Protein AF-A0A4Y9XST4-F1 (afdb_monomer)

pLDDT: mean 77.26, std 22.55, range [23.41, 97.81]

Organism: NCBI:txid205917

Sequence (176 aa):
MDLAMPFYHPKSSTSKLHGKALVVPVVSTANVSQLAADLLIASLGLRCIGLFDPRDIVPVVGGRDDGEEGVTTPLELYGSDASSVVVIQQRSPALKARKQEFIDSLLKFIEESQFSAILFLSGVDSSNRTDEQMQYAYYLFTITTLSTYSYPSPQRTNLPHPPPTKPLLHLHAALH

Secondary structure (DSSP, 8-state):
------SEEESSTT---TTPEEEEE---GGGHHHHHHHHHHHHTT-EEEEEE-GGGB----EE-SSS-SSEE-SEEEEE-SS-SEEEEEE-SPBPGGGHHHHHHHHHHHHHHHT-SEEEEE-----TT--HHHHTS------------------------PPP-------------

Solvent-accessible surface area (backbone atoms only — not comparable to full-atom values): 11148 Å² total; per-residue (Å²): 133,84,77,81,74,67,59,68,46,66,74,50,98,75,78,77,51,59,63,22,32,38,36,40,48,39,95,32,66,91,44,45,16,45,53,49,39,53,50,51,35,62,76,68,67,39,39,81,44,25,40,44,61,55,90,36,34,44,88,52,79,43,78,50,88,84,78,56,89,71,65,39,60,30,37,34,34,28,29,47,92,91,45,62,51,33,37,40,45,62,76,44,59,61,32,83,95,34,44,66,62,42,48,54,52,50,51,50,50,50,62,76,40,43,46,69,42,79,46,77,35,66,44,76,91,60,88,88,57,52,77,79,56,67,77,48,93,82,83,87,82,80,85,80,71,96,63,100,64,87,77,73,79,83,71,83,74,81,69,87,72,79,76,85,77,73,84,81,84,77,87,79,90,83,89,133

Mean predicted aligned error: 12.46 Å

InterPro domains:
  IPR016562 Proteasome assembly chaperone 2, eukaryotic [PTHR12970] (5-146)
  IPR019151 Proteasome assembly chaperone 2 [PF09754] (22-132)
  IPR038389 Proteasome assembly chaperone 2 superfamily [G3DSA:3.40.50.10900] (19-152)

Foldseek 3Di:
DDPPDAFKFFPDPPDQLAAAEEEEEDCEPPSVSLVVLVCCCVVVVWDFGIFGDCPFWDWDWAPDPNPDDDIDTQWTKTGDPPHSYIYIHGNTGGDPVCVVVVVVSVVVCCVVSNYNYYHYDYDDDPVVDDPVRVVDDDDDDDDDDPDDDDDDDDDPDPDDDDPPDDDPDDDDDDDD

Radius of gyration: 22.39 Å; Cα contacts (8 Å, |Δi|>4): 229; chains: 1; bounding box: 68×50×70 Å

Nearest PDB structures (foldseek):
  8tm6-assembly1_g  TM=8.488E-01  e=1.432E-11  Homo sapiens
  8qyn-assembly1_J  TM=8.668E-01  e=5.023E-10  Homo sapiens
  8qym-assembly1_J  TM=8.505E-01  e=4.152E-10  Homo sapiens
  8qyj-assembly1_J  TM=8.496E-01  e=6.902E-10  Homo sapiens
  8qz9-assembly1_J  TM=8.500E-01  e=1.790E-09  Homo sapiens

Structure (mmCIF, N/CA/C/O backbone):
data_AF-A0A4Y9XST4-F1
#
_entry.id   AF-A0A4Y9XST4-F1
#
loop_
_atom_site.group_PDB
_atom_site.id
_atom_site.type_symbol
_atom_site.label_atom_id
_atom_site.label_alt_id
_atom_site.label_comp_id
_atom_site.label_asym_id
_atom_site.label_entity_id
_atom_site.label_seq_id
_atom_site.pdbx_PDB_ins_code
_atom_site.Cartn_x
_atom_site.Cartn_y
_atom_site.Cartn_z
_atom_site.occupancy
_atom_site.B_iso_or_equiv
_atom_site.auth_seq_id
_atom_site.auth_comp_id
_atom_site.auth_asym_id
_atom_site.auth_atom_id
_atom_site.pdbx_PDB_model_num
ATOM 1 N N . MET A 1 1 ? -12.511 3.903 -29.406 1.00 39.00 1 MET A N 1
ATOM 2 C CA . MET A 1 1 ? -13.381 3.992 -28.218 1.00 39.00 1 MET A CA 1
ATOM 3 C C . MET A 1 1 ? -12.550 3.5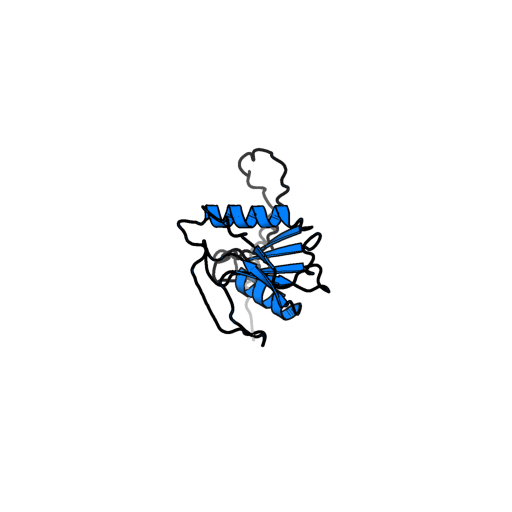07 -27.048 1.00 39.00 1 MET A C 1
ATOM 5 O O . MET A 1 1 ? -12.411 2.303 -26.891 1.00 39.00 1 MET A O 1
ATOM 9 N N . ASP A 1 2 ? -11.918 4.421 -26.312 1.00 43.91 2 ASP A N 1
ATOM 10 C CA . ASP A 1 2 ? -11.214 4.067 -25.078 1.00 43.91 2 ASP A CA 1
ATOM 11 C C . ASP A 1 2 ? -12.262 3.772 -24.006 1.00 43.91 2 ASP A C 1
ATOM 13 O O . ASP A 1 2 ? -12.856 4.687 -23.434 1.00 43.91 2 ASP A O 1
ATOM 17 N N . LEU A 1 3 ? -12.532 2.489 -23.753 1.00 53.00 3 LEU A N 1
ATOM 18 C CA . LEU A 1 3 ? -13.109 2.110 -22.470 1.00 53.00 3 LEU A CA 1
ATOM 19 C C . LEU A 1 3 ? -12.036 2.404 -21.423 1.00 53.00 3 LEU A C 1
ATOM 21 O O . LEU A 1 3 ? -11.081 1.643 -21.277 1.00 53.00 3 LEU A O 1
ATOM 25 N N . ALA A 1 4 ? -12.163 3.535 -20.734 1.00 65.62 4 ALA A N 1
ATOM 26 C CA . ALA A 1 4 ? -11.320 3.847 -19.594 1.00 65.62 4 ALA A CA 1
ATOM 27 C C . ALA A 1 4 ? -11.555 2.779 -18.514 1.00 65.62 4 ALA A C 1
ATOM 29 O O . ALA A 1 4 ? -12.533 2.838 -17.771 1.00 65.62 4 ALA A O 1
ATOM 30 N N . MET A 1 5 ? -10.686 1.768 -18.473 1.00 74.69 5 MET A N 1
ATOM 31 C CA . MET A 1 5 ? -10.700 0.753 -17.423 1.00 74.69 5 MET A CA 1
ATOM 32 C C . MET A 1 5 ? -10.433 1.434 -16.072 1.00 74.69 5 MET A C 1
ATOM 34 O O . MET A 1 5 ? -9.530 2.283 -16.003 1.00 74.69 5 MET A O 1
ATOM 38 N N . PRO A 1 6 ? -11.209 1.114 -15.018 1.00 89.50 6 PRO A N 1
ATOM 39 C CA . PRO A 1 6 ? -11.023 1.711 -13.702 1.00 89.50 6 PRO A CA 1
ATOM 40 C C . PRO A 1 6 ? -9.671 1.301 -13.112 1.00 89.50 6 PRO A C 1
ATOM 42 O O . PRO A 1 6 ? -9.189 0.205 -13.361 1.00 89.50 6 PRO A O 1
ATOM 45 N N . PHE A 1 7 ? -9.062 2.179 -12.316 1.00 93.56 7 PHE A N 1
ATOM 46 C CA . PHE A 1 7 ? -7.756 1.914 -11.702 1.00 93.56 7 PHE A CA 1
ATOM 47 C C . PHE A 1 7 ? -7.810 0.851 -10.590 1.00 93.56 7 PHE A C 1
ATOM 49 O O . PHE A 1 7 ? -6.818 0.174 -10.341 1.00 93.56 7 PHE A O 1
ATOM 56 N N . TYR A 1 8 ? -8.955 0.692 -9.920 1.00 94.56 8 TYR A N 1
ATOM 57 C CA . TYR A 1 8 ? -9.151 -0.268 -8.833 1.00 94.56 8 TYR A CA 1
ATOM 58 C C . TYR A 1 8 ? -10.284 -1.248 -9.154 1.00 94.56 8 TYR A C 1
ATOM 60 O O . TYR A 1 8 ? -11.373 -0.848 -9.571 1.00 94.56 8 TYR A O 1
ATOM 68 N N . HIS A 1 9 ? -10.028 -2.532 -8.913 1.00 93.62 9 HIS A N 1
ATOM 69 C CA . HIS A 1 9 ? -10.932 -3.648 -9.163 1.00 93.62 9 HIS A CA 1
ATOM 70 C C . HIS A 1 9 ? -11.183 -4.427 -7.859 1.00 93.62 9 HIS A C 1
ATOM 72 O O . HIS A 1 9 ? -10.340 -5.233 -7.451 1.00 93.62 9 HIS A O 1
ATOM 78 N N . PRO A 1 10 ? -12.322 -4.219 -7.176 1.00 92.62 10 PRO A N 1
ATOM 79 C CA . PRO A 1 10 ? -12.630 -4.942 -5.945 1.00 92.62 10 PRO A CA 1
ATOM 80 C C . PRO A 1 10 ? -12.890 -6.432 -6.222 1.00 92.62 10 PRO A C 1
ATOM 82 O O . PRO A 1 10 ? -13.593 -6.779 -7.169 1.00 92.62 10 PRO A O 1
ATOM 85 N N . LYS A 1 11 ? -12.363 -7.323 -5.368 1.00 88.38 11 LYS A N 1
ATOM 86 C CA . LYS A 1 11 ? -12.624 -8.777 -5.431 1.00 88.38 11 LYS A CA 1
ATOM 87 C C . LYS A 1 11 ? -13.975 -9.161 -4.821 1.00 88.38 11 LYS A C 1
ATOM 89 O O . LYS A 1 11 ? -14.533 -10.190 -5.184 1.00 88.38 11 LYS A O 1
ATOM 94 N N . SER A 1 12 ? -14.500 -8.346 -3.905 1.00 77.88 12 SER A N 1
ATOM 95 C CA . SER A 1 12 ? -15.826 -8.514 -3.301 1.00 77.88 12 SER A CA 1
ATOM 96 C C . SER A 1 12 ? -16.595 -7.196 -3.329 1.00 77.88 12 SER A C 1
ATOM 98 O O . SER A 1 12 ? -16.023 -6.128 -3.121 1.00 77.88 12 SER A O 1
ATOM 100 N N . SER A 1 13 ? -17.909 -7.263 -3.538 1.00 64.44 13 SER A N 1
ATOM 101 C CA . SER A 1 13 ? -18.795 -6.095 -3.596 1.00 64.44 13 SER A CA 1
ATOM 102 C C . SER A 1 13 ? -19.057 -5.434 -2.233 1.00 64.44 13 SER A C 1
ATOM 104 O O . SER A 1 13 ? -19.737 -4.413 -2.179 1.00 64.44 13 SER A O 1
ATOM 106 N N . THR A 1 14 ? -18.574 -6.009 -1.126 1.00 59.72 14 THR A N 1
ATOM 107 C CA . THR A 1 14 ? -18.946 -5.599 0.242 1.00 59.72 14 THR A CA 1
ATOM 108 C C . THR A 1 14 ? -17.862 -4.853 1.020 1.00 59.72 14 THR A C 1
ATOM 110 O O . THR A 1 14 ? -18.174 -4.267 2.058 1.00 59.72 14 THR A O 1
ATOM 113 N N . SER A 1 15 ? -16.610 -4.836 0.555 1.00 66.00 15 SER A N 1
ATOM 114 C CA . SER A 1 15 ? -15.497 -4.248 1.310 1.00 66.00 15 SER A CA 1
ATOM 115 C C . SER A 1 15 ? -15.579 -2.717 1.327 1.00 66.00 15 SER A C 1
ATOM 117 O O . SER A 1 15 ? -15.159 -2.042 0.389 1.00 66.00 15 SER A O 1
ATOM 119 N N . LYS A 1 16 ? -16.126 -2.149 2.408 1.00 83.31 16 LYS A N 1
ATOM 120 C CA . LYS A 1 16 ? -16.217 -0.694 2.598 1.00 83.31 16 LYS A CA 1
ATOM 121 C C . LYS A 1 16 ? -14.837 -0.118 2.920 1.00 83.31 16 LYS A C 1
ATOM 123 O O . LYS A 1 16 ? -14.278 -0.420 3.971 1.00 83.31 16 LYS A O 1
ATOM 128 N N . LEU A 1 17 ? -14.307 0.721 2.030 1.00 92.94 17 LEU A N 1
ATOM 129 C CA . LEU A 1 17 ? -13.040 1.439 2.237 1.00 92.94 17 LEU A CA 1
ATOM 130 C C . LEU A 1 17 ? -13.218 2.731 3.047 1.00 92.94 17 LEU A C 1
ATOM 132 O O . LEU A 1 17 ? -12.326 3.109 3.805 1.00 92.94 17 LEU A O 1
ATOM 136 N N . HIS A 1 18 ? -14.389 3.361 2.923 1.00 94.00 18 HIS A N 1
ATOM 137 C CA . HIS A 1 18 ? -14.726 4.614 3.592 1.00 94.00 18 HIS A CA 1
ATOM 138 C C . HIS A 1 18 ? -14.438 4.554 5.099 1.00 94.00 18 HIS A C 1
ATOM 140 O O . HIS A 1 18 ? -14.884 3.640 5.797 1.00 94.00 18 HIS A O 1
ATOM 146 N N . GLY A 1 19 ? -13.705 5.549 5.599 1.00 93.88 19 GLY A N 1
ATOM 147 C CA . GLY A 1 19 ? -13.377 5.692 7.017 1.00 93.88 19 GLY A CA 1
ATOM 148 C C . GLY A 1 19 ? -12.269 4.767 7.540 1.00 93.88 19 GLY A C 1
ATOM 149 O O . GLY A 1 19 ? -11.853 4.933 8.688 1.00 93.88 19 GLY A O 1
ATOM 150 N N . LYS A 1 20 ? -11.736 3.837 6.735 1.00 95.62 20 LYS A N 1
ATOM 151 C CA . LYS A 1 20 ? -10.536 3.061 7.098 1.00 95.62 20 LYS A CA 1
ATOM 152 C C . LYS A 1 20 ? -9.265 3.900 6.913 1.00 95.62 20 LYS A C 1
ATOM 154 O O . LYS A 1 20 ? -9.260 4.860 6.143 1.00 95.62 20 LYS A O 1
ATOM 159 N N . ALA A 1 21 ? -8.191 3.537 7.606 1.00 96.88 21 ALA A N 1
ATOM 160 C CA . ALA A 1 21 ? -6.862 4.094 7.380 1.00 96.88 21 ALA A CA 1
ATOM 161 C C . ALA A 1 21 ? -6.142 3.303 6.279 1.00 96.88 21 ALA A C 1
ATOM 163 O O . ALA A 1 21 ? -6.111 2.073 6.323 1.00 96.88 21 ALA A O 1
ATOM 164 N N . LEU A 1 22 ? -5.555 3.999 5.308 1.00 97.69 22 LEU A N 1
ATOM 165 C CA . LEU A 1 22 ? -4.778 3.399 4.228 1.00 97.69 22 LEU A CA 1
ATOM 166 C C . LEU A 1 22 ? -3.279 3.471 4.529 1.00 97.69 22 LEU A C 1
ATOM 168 O O . LEU A 1 22 ? -2.750 4.547 4.794 1.00 97.69 22 LEU A O 1
ATOM 172 N N . VAL A 1 23 ? -2.582 2.345 4.404 1.00 97.50 23 VAL A N 1
ATOM 173 C CA . VAL A 1 23 ? -1.117 2.268 4.426 1.00 97.50 23 VAL A CA 1
ATOM 174 C C . VAL A 1 23 ? -0.596 2.089 3.002 1.00 97.50 23 VAL A C 1
ATOM 176 O O . VAL A 1 23 ? -0.986 1.149 2.309 1.00 97.50 23 VAL A O 1
ATOM 179 N N . VAL A 1 24 ? 0.305 2.975 2.576 1.00 96.06 24 VAL A N 1
ATOM 180 C CA . VAL A 1 24 ? 0.903 2.980 1.234 1.00 96.06 24 VAL A CA 1
ATOM 181 C C . VAL A 1 24 ? 2.420 2.810 1.349 1.00 96.06 24 VAL A C 1
ATOM 183 O O . VAL A 1 24 ? 3.103 3.751 1.760 1.00 96.06 24 VAL A O 1
ATOM 186 N N . PRO A 1 25 ? 2.993 1.645 1.001 1.00 93.81 25 PRO A N 1
ATOM 187 C CA . PRO A 1 25 ? 4.438 1.496 0.942 1.00 93.81 25 PRO A CA 1
ATOM 188 C C . PRO A 1 25 ? 4.995 2.243 -0.271 1.00 93.81 25 PRO A C 1
ATOM 190 O O . PRO A 1 25 ? 4.586 2.025 -1.408 1.00 93.81 25 PRO A O 1
ATOM 193 N N . VAL A 1 26 ? 5.960 3.122 -0.032 1.00 87.44 26 VAL A N 1
ATOM 194 C CA . VAL A 1 26 ? 6.723 3.811 -1.072 1.00 87.44 26 VAL A CA 1
ATOM 195 C C . VAL A 1 26 ? 8.013 3.043 -1.285 1.00 87.44 26 VAL A C 1
ATOM 197 O O . VAL A 1 26 ? 8.779 2.876 -0.338 1.00 87.44 26 VAL A O 1
ATOM 200 N N . VAL A 1 27 ? 8.271 2.599 -2.518 1.00 77.00 27 VAL A N 1
ATOM 201 C CA . VAL A 1 27 ? 9.510 1.889 -2.876 1.00 77.00 27 VAL A CA 1
ATOM 202 C C . VAL A 1 27 ? 10.727 2.688 -2.396 1.00 77.00 27 VAL A C 1
ATOM 204 O O . VAL A 1 27 ? 10.987 3.789 -2.884 1.00 77.00 27 VAL A O 1
ATOM 207 N N . SER A 1 28 ? 11.459 2.129 -1.431 1.00 71.38 28 SER A N 1
ATOM 208 C CA . SER A 1 28 ? 12.577 2.785 -0.747 1.00 71.38 28 SER A CA 1
ATOM 209 C C . SER A 1 28 ? 13.819 1.894 -0.691 1.00 71.38 28 SER A C 1
ATOM 211 O O . SER A 1 28 ? 13.797 0.737 -1.118 1.00 71.38 28 SER A O 1
ATOM 213 N N . THR A 1 29 ? 14.912 2.415 -0.123 1.00 72.56 29 THR A N 1
ATOM 214 C CA . THR A 1 29 ? 16.149 1.657 0.118 1.00 72.56 29 THR A CA 1
ATOM 215 C C . THR A 1 29 ? 15.850 0.325 0.811 1.00 72.56 29 THR A C 1
ATOM 217 O O . THR A 1 29 ? 15.059 0.276 1.754 1.00 72.56 29 THR A O 1
ATOM 220 N N . ALA A 1 30 ? 16.468 -0.750 0.312 1.00 75.12 30 ALA A N 1
ATOM 221 C CA . ALA A 1 30 ? 16.354 -2.119 0.828 1.00 75.12 30 ALA A CA 1
ATOM 222 C C . ALA A 1 30 ? 14.922 -2.691 0.924 1.00 75.12 30 ALA A C 1
ATOM 224 O O . ALA A 1 30 ? 14.703 -3.660 1.642 1.00 75.12 30 ALA A O 1
ATOM 225 N N . ASN A 1 31 ? 13.949 -2.127 0.196 1.00 84.56 31 ASN A N 1
ATOM 226 C CA . ASN A 1 31 ? 12.547 -2.565 0.199 1.00 84.56 31 ASN A CA 1
ATOM 227 C C . ASN A 1 31 ? 11.883 -2.587 1.592 1.00 84.56 31 ASN A C 1
ATOM 229 O O . ASN A 1 31 ? 10.952 -3.356 1.834 1.00 84.56 31 ASN A O 1
ATOM 233 N N . VAL A 1 32 ? 12.370 -1.759 2.523 1.00 88.50 32 VAL A N 1
ATOM 234 C 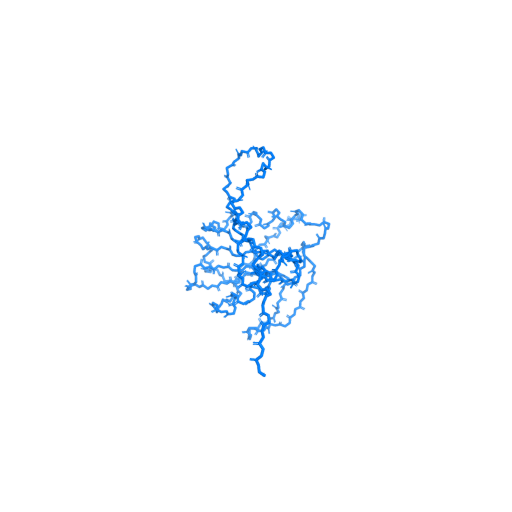CA . VAL A 1 32 ? 11.936 -1.784 3.930 1.00 88.50 32 VAL A CA 1
ATOM 235 C C . VAL A 1 32 ? 10.436 -1.526 4.068 1.00 88.50 32 VAL A C 1
ATOM 237 O O . VAL A 1 32 ? 9.765 -2.219 4.827 1.00 88.50 32 VAL A O 1
ATOM 240 N N . SER A 1 33 ? 9.889 -0.561 3.328 1.00 90.50 33 SER A N 1
ATOM 241 C CA . SER A 1 33 ? 8.456 -0.249 3.372 1.00 90.50 33 SER A CA 1
ATOM 242 C C . SER A 1 33 ? 7.598 -1.389 2.816 1.00 90.50 33 SER A C 1
ATOM 244 O O . SER A 1 33 ? 6.533 -1.663 3.365 1.00 90.50 33 SER A O 1
ATOM 246 N N . GLN A 1 34 ? 8.066 -2.089 1.779 1.00 91.44 34 GLN A N 1
ATOM 247 C CA . GLN A 1 34 ? 7.369 -3.249 1.221 1.00 91.44 34 GLN A CA 1
ATOM 248 C C . GLN A 1 34 ? 7.375 -4.428 2.200 1.00 91.44 34 GLN A C 1
ATOM 250 O O . GLN A 1 34 ? 6.326 -5.015 2.442 1.00 91.44 34 GLN A O 1
ATOM 255 N N . LEU A 1 35 ? 8.512 -4.712 2.843 1.00 92.25 35 LEU A N 1
ATOM 256 C CA . LEU A 1 35 ? 8.591 -5.740 3.889 1.00 92.25 35 LEU A CA 1
ATOM 257 C C . LEU A 1 35 ? 7.719 -5.390 5.104 1.00 92.25 35 LEU A C 1
ATOM 259 O O . LEU A 1 35 ? 7.089 -6.268 5.690 1.00 92.25 35 LEU A O 1
ATOM 263 N N . ALA A 1 36 ? 7.644 -4.109 5.471 1.00 93.56 36 ALA A N 1
ATOM 264 C CA . ALA A 1 36 ? 6.743 -3.647 6.522 1.00 93.56 36 ALA A CA 1
ATOM 265 C C . ALA A 1 36 ? 5.269 -3.853 6.139 1.00 93.56 36 ALA A C 1
ATOM 267 O O . ALA A 1 36 ? 4.481 -4.289 6.976 1.00 93.56 36 ALA A O 1
ATOM 268 N N . ALA A 1 37 ? 4.896 -3.586 4.883 1.00 95.19 37 ALA A N 1
ATOM 269 C CA . ALA A 1 37 ? 3.552 -3.866 4.382 1.00 95.19 37 ALA A CA 1
ATOM 270 C C . ALA A 1 37 ? 3.228 -5.368 4.445 1.00 95.19 37 ALA A C 1
ATOM 272 O O . ALA A 1 37 ? 2.172 -5.728 4.961 1.00 95.19 37 ALA A O 1
ATOM 273 N N . ASP A 1 38 ? 4.150 -6.237 4.018 1.00 93.94 38 ASP A N 1
ATOM 274 C CA . ASP A 1 38 ? 3.987 -7.696 4.095 1.00 93.94 38 ASP A CA 1
ATOM 275 C C . ASP A 1 38 ? 3.799 -8.171 5.546 1.00 93.94 38 ASP A C 1
ATOM 277 O O . ASP A 1 38 ? 2.893 -8.954 5.843 1.00 93.94 38 ASP A O 1
ATOM 281 N N . LEU A 1 39 ? 4.596 -7.640 6.481 1.00 94.94 39 LEU A N 1
ATOM 282 C CA . LEU A 1 39 ? 4.475 -7.964 7.902 1.00 94.94 39 LEU A CA 1
ATOM 283 C C . LEU A 1 39 ? 3.142 -7.486 8.492 1.00 94.94 39 LEU A C 1
ATOM 285 O O . LEU A 1 39 ? 2.534 -8.217 9.274 1.00 94.94 39 LEU A O 1
ATOM 289 N N . LEU A 1 40 ? 2.676 -6.286 8.128 1.00 96.00 40 LEU A N 1
ATOM 290 C CA . LEU A 1 40 ? 1.376 -5.764 8.559 1.00 96.00 40 LEU A CA 1
ATOM 291 C C . LEU A 1 40 ? 0.230 -6.632 8.038 1.00 96.00 40 LEU A C 1
ATOM 293 O O . LEU A 1 40 ? -0.674 -6.962 8.802 1.00 96.00 40 LEU A O 1
ATOM 297 N N . ILE A 1 41 ? 0.284 -7.031 6.765 1.00 95.69 41 ILE A N 1
ATOM 298 C CA . ILE A 1 41 ? -0.710 -7.912 6.143 1.00 95.69 41 ILE A CA 1
ATOM 299 C C . ILE A 1 41 ? -0.783 -9.243 6.893 1.00 95.69 41 ILE A C 1
ATOM 301 O O . ILE A 1 41 ? -1.870 -9.638 7.318 1.00 95.69 41 ILE A O 1
ATOM 305 N N . ALA A 1 42 ? 0.362 -9.891 7.119 1.00 94.38 42 ALA A N 1
ATOM 306 C CA . ALA A 1 42 ? 0.425 -11.171 7.818 1.00 94.38 42 ALA A CA 1
ATOM 307 C C . ALA A 1 42 ? -0.018 -11.058 9.287 1.00 94.38 42 ALA A C 1
ATOM 309 O O . ALA A 1 42 ? -0.843 -11.843 9.750 1.00 94.38 42 ALA A O 1
ATOM 310 N N . SER A 1 43 ? 0.483 -10.055 10.015 1.00 94.88 43 SER A N 1
ATOM 311 C CA . SER A 1 43 ? 0.223 -9.889 11.455 1.00 94.88 43 SER A CA 1
ATOM 312 C C . SER A 1 43 ? -1.229 -9.526 11.761 1.00 94.88 43 SER A C 1
ATOM 314 O O . SER A 1 43 ? -1.756 -9.916 12.800 1.00 94.88 43 SER A O 1
ATOM 316 N N . LEU A 1 44 ? -1.882 -8.779 10.868 1.00 94.44 44 LEU A N 1
ATOM 317 C CA . LEU A 1 44 ? -3.288 -8.398 11.009 1.00 94.44 44 LEU A CA 1
ATOM 318 C C . LEU A 1 44 ? -4.246 -9.398 10.336 1.00 94.44 44 LEU A C 1
ATOM 320 O O . LEU A 1 44 ? -5.457 -9.176 10.351 1.00 94.44 44 LEU A O 1
ATOM 324 N N . GLY A 1 45 ? -3.729 -10.476 9.731 1.00 93.06 45 GLY A N 1
ATOM 325 C CA . GLY A 1 45 ? -4.534 -11.469 9.014 1.00 93.06 45 GLY A CA 1
ATOM 326 C C . GLY A 1 45 ? -5.344 -10.865 7.862 1.00 93.06 45 GLY A C 1
ATOM 327 O O . GLY A 1 45 ? -6.488 -11.264 7.635 1.00 93.06 45 GLY A O 1
ATOM 328 N N . LEU A 1 46 ? -4.796 -9.856 7.174 1.00 94.00 46 LEU A N 1
ATOM 329 C CA . LEU A 1 46 ? -5.490 -9.184 6.076 1.00 94.00 46 LEU A CA 1
ATOM 330 C C . LEU A 1 46 ? -5.538 -10.082 4.843 1.00 94.00 46 LEU A C 1
ATOM 332 O O . LEU A 1 46 ? -4.638 -10.879 4.586 1.00 94.00 46 LEU A O 1
ATOM 336 N N . ARG A 1 47 ? -6.586 -9.915 4.041 1.00 93.50 47 ARG A N 1
ATOM 337 C CA . ARG A 1 47 ? -6.811 -10.692 2.822 1.00 93.50 47 ARG A CA 1
ATOM 338 C C . ARG A 1 47 ? -6.897 -9.760 1.630 1.00 93.50 47 ARG A C 1
ATOM 340 O O . ARG A 1 47 ? -7.279 -8.602 1.779 1.00 93.50 47 AR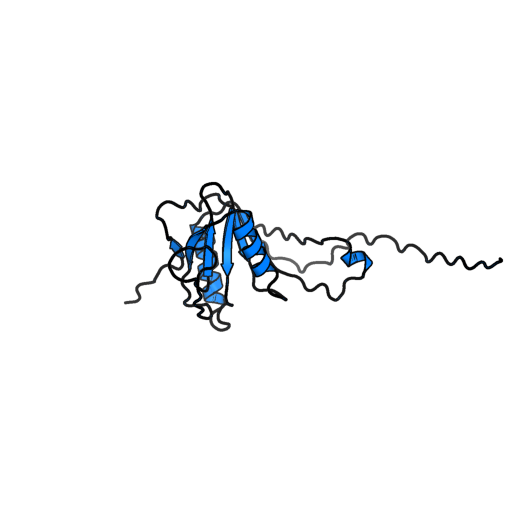G A O 1
ATOM 347 N N . CYS A 1 48 ? -6.535 -10.251 0.450 1.00 93.75 48 CYS A N 1
ATOM 348 C CA . CYS A 1 48 ? -6.638 -9.465 -0.774 1.00 93.75 48 CYS A CA 1
ATOM 349 C C . CYS A 1 48 ? -8.118 -9.144 -1.054 1.00 93.75 48 CYS A C 1
ATOM 351 O O . CYS A 1 48 ? -8.910 -10.046 -1.336 1.00 93.75 48 CYS A O 1
ATOM 353 N N . ILE A 1 49 ? -8.484 -7.863 -0.967 1.00 94.38 49 ILE A N 1
ATOM 354 C CA . ILE A 1 49 ? -9.848 -7.351 -1.180 1.00 94.38 49 ILE A CA 1
ATOM 355 C C . ILE A 1 49 ? -10.020 -6.669 -2.540 1.00 94.38 49 ILE A C 1
ATOM 357 O O . ILE A 1 49 ? -11.148 -6.412 -2.962 1.00 94.38 49 ILE A O 1
ATOM 361 N N . GLY A 1 50 ? -8.927 -6.410 -3.255 1.00 93.81 50 GLY A N 1
ATOM 362 C CA . GLY A 1 50 ? -8.965 -5.813 -4.582 1.00 93.81 50 GLY A CA 1
ATOM 363 C C . GLY A 1 50 ? -7.604 -5.792 -5.259 1.00 93.81 50 GLY A C 1
ATOM 364 O O . GLY A 1 50 ? -6.565 -5.949 -4.620 1.00 93.81 50 GLY A O 1
ATOM 365 N N . LEU A 1 51 ? -7.638 -5.602 -6.569 1.00 94.31 51 LEU A N 1
ATOM 366 C CA . LEU A 1 51 ? -6.475 -5.513 -7.441 1.00 94.31 51 LEU A CA 1
ATOM 367 C C . LEU A 1 51 ? -6.436 -4.116 -8.053 1.00 94.31 51 LEU A C 1
ATOM 369 O O . LEU A 1 51 ? -7.487 -3.526 -8.313 1.00 94.31 51 LEU A O 1
ATOM 373 N N . PHE A 1 52 ? -5.244 -3.598 -8.307 1.00 95.31 52 PHE A N 1
ATOM 374 C CA . PHE A 1 52 ? -5.088 -2.368 -9.072 1.00 95.31 52 PHE A CA 1
ATOM 375 C C . PHE A 1 52 ? -4.713 -2.680 -10.512 1.00 95.31 52 PHE A C 1
ATOM 377 O O . PHE A 1 52 ? -4.135 -3.722 -10.820 1.00 95.31 52 PHE A O 1
ATOM 384 N N . ASP A 1 53 ? -5.036 -1.749 -11.395 1.00 93.81 53 ASP A N 1
ATOM 385 C CA . ASP A 1 53 ? -4.661 -1.828 -12.789 1.00 93.81 53 ASP A CA 1
ATOM 386 C C . ASP A 1 53 ? -3.129 -1.735 -12.950 1.00 93.81 53 ASP A C 1
ATOM 388 O O . ASP A 1 53 ? -2.524 -0.724 -12.575 1.00 93.81 53 ASP A O 1
ATOM 392 N N . PRO A 1 54 ? -2.473 -2.762 -13.520 1.00 90.75 54 PRO A N 1
ATOM 393 C CA . PRO A 1 54 ? -1.023 -2.804 -13.623 1.00 90.75 54 PRO A CA 1
ATOM 394 C C . PRO A 1 54 ? -0.455 -2.007 -14.812 1.00 90.75 54 PRO A C 1
ATOM 396 O O . PRO A 1 54 ? 0.753 -2.073 -15.032 1.00 90.75 54 PRO A O 1
ATOM 399 N N . ARG A 1 55 ? -1.264 -1.262 -15.589 1.00 92.62 55 ARG A N 1
ATOM 400 C CA . ARG A 1 55 ? -0.831 -0.525 -16.804 1.00 92.62 55 ARG A CA 1
ATOM 401 C C . ARG A 1 55 ? 0.424 0.343 -16.629 1.00 92.62 55 ARG A C 1
ATOM 403 O O . ARG A 1 55 ? 1.193 0.484 -17.581 1.00 92.62 55 ARG A O 1
ATOM 410 N N . ASP A 1 56 ? 0.628 0.912 -15.441 1.00 93.56 56 ASP A N 1
ATOM 411 C CA . ASP A 1 56 ? 1.720 1.854 -15.150 1.00 93.56 56 ASP A CA 1
ATOM 412 C C . ASP A 1 56 ? 2.832 1.250 -14.279 1.00 93.56 56 ASP A C 1
ATOM 414 O O . ASP A 1 56 ? 3.726 1.954 -13.801 1.00 93.56 56 ASP A O 1
ATOM 418 N N . ILE A 1 57 ? 2.803 -0.067 -14.073 1.00 93.06 57 ILE A N 1
ATOM 419 C CA . ILE A 1 57 ? 3.683 -0.795 -13.158 1.00 93.06 57 ILE A CA 1
ATOM 420 C C . ILE A 1 57 ? 4.425 -1.890 -13.929 1.00 93.06 57 ILE A C 1
ATOM 422 O O . ILE A 1 57 ? 3.912 -2.447 -14.897 1.00 93.06 57 ILE A O 1
ATOM 426 N N . VAL A 1 58 ? 5.662 -2.201 -13.529 1.00 93.31 58 VAL A N 1
ATOM 427 C CA . VAL A 1 58 ? 6.405 -3.320 -14.125 1.00 93.31 58 VAL A CA 1
ATOM 428 C C . VAL A 1 58 ? 5.603 -4.620 -13.938 1.00 93.31 58 VAL A C 1
ATOM 430 O O . VAL A 1 58 ? 5.307 -4.981 -12.796 1.00 93.31 58 VAL A O 1
ATOM 433 N N . PRO A 1 59 ? 5.255 -5.349 -15.013 1.00 90.81 59 PRO A N 1
ATOM 434 C CA . PRO A 1 59 ? 4.412 -6.532 -14.906 1.00 90.81 59 PRO A CA 1
ATOM 435 C C . PRO A 1 59 ? 5.135 -7.658 -14.161 1.00 90.81 59 PRO A C 1
ATOM 437 O O . PRO A 1 59 ? 6.273 -8.003 -14.475 1.00 90.81 59 PRO A O 1
ATOM 440 N N . VAL A 1 60 ? 4.447 -8.237 -13.182 1.00 89.44 60 VAL A N 1
ATOM 441 C CA . VAL A 1 60 ? 4.885 -9.374 -12.366 1.00 89.44 60 VAL A CA 1
ATOM 442 C C . VAL A 1 60 ? 3.671 -10.255 -12.103 1.00 89.44 60 VAL A C 1
ATOM 444 O O . VAL A 1 60 ? 2.582 -9.752 -11.837 1.00 89.44 60 VAL A O 1
ATOM 447 N N . VAL A 1 61 ? 3.873 -11.567 -12.178 1.00 90.88 61 VAL A N 1
ATOM 448 C CA . VAL A 1 61 ? 2.892 -12.582 -11.793 1.00 90.88 61 VAL A CA 1
ATOM 449 C C . VAL A 1 61 ? 3.624 -13.630 -10.969 1.00 90.88 61 VAL A C 1
ATOM 451 O O . VAL A 1 61 ? 4.715 -14.058 -11.347 1.00 90.88 61 VAL A O 1
ATOM 454 N N . GLY A 1 62 ? 3.036 -14.033 -9.847 1.00 87.94 62 GLY A N 1
ATOM 455 C CA . GLY A 1 62 ? 3.602 -15.052 -8.966 1.00 87.94 62 GLY A CA 1
ATOM 456 C C . GLY A 1 62 ? 2.537 -15.962 -8.364 1.00 87.94 62 GLY A C 1
ATOM 457 O O . GLY A 1 62 ? 1.344 -15.663 -8.422 1.00 87.94 62 GLY A O 1
ATOM 458 N N . GLY A 1 63 ? 2.978 -17.074 -7.775 1.00 88.69 63 GLY A N 1
ATOM 459 C CA . GLY A 1 63 ? 2.113 -17.905 -6.939 1.00 88.69 63 GLY A CA 1
ATOM 460 C C . GLY A 1 63 ? 1.711 -17.164 -5.664 1.00 88.69 63 GLY A C 1
ATOM 461 O O . GLY A 1 63 ? 2.446 -16.294 -5.195 1.00 88.69 63 GLY A O 1
ATOM 462 N N . ARG A 1 64 ? 0.539 -17.496 -5.121 1.00 85.19 64 ARG A N 1
ATOM 463 C CA . ARG A 1 64 ? 0.079 -16.935 -3.850 1.00 85.19 64 ARG A CA 1
ATOM 464 C C . ARG A 1 64 ? 0.718 -17.663 -2.668 1.00 85.19 64 ARG A C 1
ATOM 466 O O . ARG A 1 64 ? 0.875 -18.880 -2.687 1.00 85.19 64 ARG A O 1
ATOM 473 N N . ASP A 1 65 ? 1.076 -16.898 -1.648 1.00 80.19 65 ASP A N 1
ATOM 474 C CA . ASP A 1 65 ? 1.667 -17.331 -0.379 1.00 80.19 65 ASP A CA 1
ATOM 475 C C . ASP A 1 65 ? 0.627 -17.437 0.755 1.00 80.19 65 ASP A C 1
ATOM 477 O O . ASP A 1 65 ? 0.911 -17.998 1.811 1.00 80.19 65 ASP A O 1
ATOM 481 N N . ASP A 1 66 ? -0.598 -16.959 0.520 1.00 79.06 66 ASP A N 1
ATOM 482 C CA . ASP A 1 66 ? -1.709 -16.931 1.480 1.00 79.06 66 ASP A CA 1
ATOM 483 C C . ASP A 1 66 ? -2.637 -18.159 1.419 1.00 79.06 66 ASP A C 1
ATOM 485 O O . ASP A 1 66 ? -3.637 -18.215 2.139 1.00 79.06 66 ASP A O 1
ATOM 489 N N . GLY A 1 67 ? -2.307 -19.142 0.574 1.00 79.38 67 GLY A N 1
ATOM 490 C CA . GLY A 1 67 ? -3.094 -20.361 0.372 1.00 79.38 67 GLY A CA 1
ATOM 491 C C 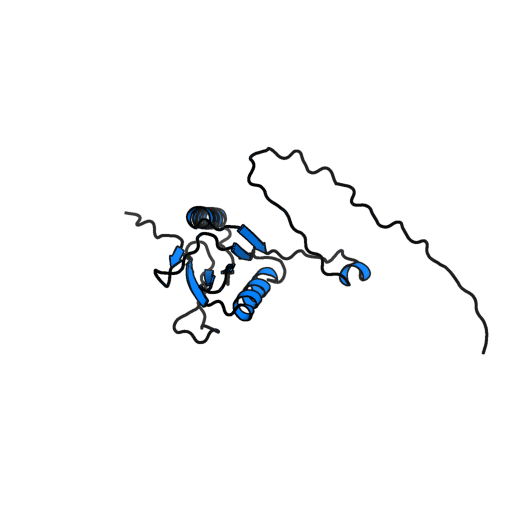. GLY A 1 67 ? -4.362 -20.171 -0.467 1.00 79.38 67 GLY A C 1
ATOM 492 O O . GLY A 1 67 ? -5.120 -21.125 -0.623 1.00 79.38 67 GLY A O 1
ATOM 493 N N . GLU A 1 68 ? -4.591 -18.975 -1.015 1.00 82.38 68 GLU A N 1
ATOM 494 C CA . GLU A 1 68 ? -5.737 -18.705 -1.881 1.00 82.38 68 GLU A CA 1
ATOM 495 C C . GLU A 1 68 ? -5.487 -19.131 -3.326 1.00 82.38 68 GLU A C 1
ATOM 497 O O . GLU A 1 68 ? -4.356 -19.156 -3.816 1.00 82.38 68 GLU A O 1
ATOM 502 N N . GLU A 1 69 ? -6.573 -19.404 -4.048 1.00 84.62 69 GLU A N 1
ATOM 503 C CA . GLU A 1 69 ? -6.500 -19.664 -5.480 1.00 84.62 69 GLU A CA 1
ATOM 504 C C . GLU A 1 69 ? -6.100 -18.409 -6.276 1.00 84.62 69 GLU A C 1
ATOM 506 O O . GLU A 1 69 ? -6.413 -17.265 -5.923 1.00 84.62 69 GLU A O 1
ATOM 511 N N . GLY A 1 70 ? -5.438 -18.641 -7.410 1.00 87.06 70 GLY A N 1
ATOM 512 C CA . GLY A 1 70 ? -5.051 -17.609 -8.364 1.00 87.06 70 GLY A CA 1
ATOM 513 C C . GLY A 1 70 ? -3.578 -17.224 -8.276 1.00 87.06 70 GLY A C 1
ATOM 514 O O . GLY A 1 70 ? -2.716 -18.032 -7.935 1.00 87.06 70 GLY A O 1
ATOM 515 N N . VAL A 1 71 ? -3.289 -15.979 -8.644 1.00 89.75 71 VAL A N 1
ATOM 516 C CA . VAL A 1 71 ? -1.932 -15.425 -8.707 1.00 89.75 71 VAL A CA 1
ATOM 517 C C . VAL A 1 71 ? -1.843 -14.145 -7.886 1.00 89.75 71 VAL A C 1
ATOM 519 O O . VAL A 1 71 ? -2.866 -13.532 -7.568 1.00 89.75 71 VAL A O 1
ATOM 522 N N . THR A 1 72 ? -0.624 -13.748 -7.529 1.00 89.81 72 THR A N 1
ATOM 523 C CA . THR A 1 72 ? -0.346 -12.383 -7.074 1.00 89.81 72 THR A CA 1
ATOM 524 C C . THR A 1 72 ? -0.027 -11.492 -8.271 1.00 89.81 72 THR A C 1
ATOM 526 O O . THR A 1 72 ? 0.576 -11.935 -9.255 1.00 89.81 72 THR A O 1
ATOM 529 N N . THR A 1 73 ? -0.464 -10.243 -8.187 1.00 93.12 73 THR A N 1
ATOM 530 C CA . THR A 1 73 ? -0.271 -9.201 -9.197 1.00 93.12 73 THR A CA 1
ATOM 531 C C . THR A 1 73 ? 0.650 -8.091 -8.665 1.00 93.12 73 THR A C 1
ATOM 533 O O . THR A 1 73 ? 0.977 -8.069 -7.477 1.00 93.12 73 THR A O 1
ATOM 536 N N . PRO A 1 74 ? 1.113 -7.155 -9.516 1.00 93.88 74 PRO A N 1
ATOM 537 C CA . PRO A 1 74 ? 2.070 -6.121 -9.115 1.00 93.88 74 PRO A CA 1
ATOM 538 C C . PRO A 1 74 ? 1.610 -5.203 -7.982 1.00 93.88 74 PRO A C 1
ATOM 540 O O . PRO A 1 74 ? 2.451 -4.679 -7.247 1.00 93.88 74 PRO A O 1
ATOM 543 N N . LEU A 1 75 ? 0.300 -4.969 -7.876 1.00 95.38 75 LEU A N 1
ATOM 544 C CA . LEU A 1 75 ? -0.280 -4.025 -6.934 1.00 95.38 75 LEU A CA 1
ATOM 545 C C . LEU A 1 75 ? -1.665 -4.494 -6.482 1.00 95.38 75 LEU A C 1
ATOM 547 O O . LEU A 1 75 ? -2.590 -4.634 -7.281 1.00 95.38 75 LEU A O 1
ATOM 551 N N . GLU A 1 76 ? -1.805 -4.709 -5.179 1.00 95.62 76 GLU A N 1
ATOM 552 C CA . GLU A 1 76 ? -2.990 -5.311 -4.564 1.00 95.62 76 GLU A CA 1
ATOM 553 C C . GLU A 1 76 ? -3.395 -4.537 -3.308 1.00 95.62 76 GLU A C 1
ATOM 555 O O . GLU A 1 76 ? -2.553 -3.956 -2.620 1.00 95.62 76 GLU A O 1
ATOM 560 N N . LEU A 1 77 ? -4.689 -4.541 -2.987 1.00 96.50 77 LEU A N 1
ATOM 561 C CA . LEU A 1 77 ? -5.211 -3.990 -1.742 1.00 96.50 77 LEU A CA 1
ATOM 562 C C . LEU A 1 77 ? -5.570 -5.122 -0.785 1.00 96.50 77 LEU A C 1
ATOM 564 O O . LEU A 1 77 ? -6.359 -6.009 -1.124 1.00 96.50 7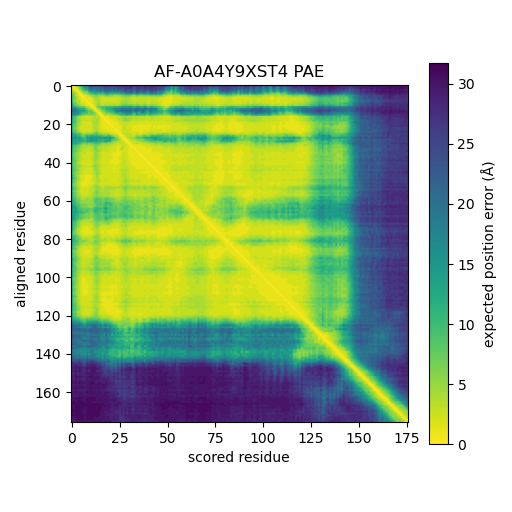7 LEU A O 1
ATOM 568 N N . TYR A 1 78 ? -5.038 -5.052 0.428 1.00 95.94 78 TYR A N 1
ATOM 569 C CA . TYR A 1 78 ? -5.308 -5.993 1.504 1.00 95.94 78 TYR A CA 1
ATOM 570 C C . TYR A 1 78 ? -6.120 -5.331 2.614 1.00 95.94 78 TYR A C 1
ATOM 572 O O . TYR A 1 78 ? -5.871 -4.189 3.003 1.00 95.94 78 TYR A O 1
ATOM 580 N N . GLY A 1 79 ? -7.094 -6.060 3.149 1.00 95.19 79 GLY A N 1
ATOM 581 C CA . GLY A 1 79 ? -7.939 -5.591 4.237 1.00 95.19 79 GLY A CA 1
ATOM 582 C C . GLY A 1 79 ? -8.766 -6.706 4.862 1.00 95.19 79 GLY A C 1
ATOM 583 O O . GLY A 1 79 ? -8.707 -7.865 4.452 1.00 95.19 79 GLY A O 1
ATOM 584 N N . SER A 1 80 ? -9.543 -6.342 5.875 1.00 91.88 80 SER A N 1
ATOM 585 C CA . SER A 1 80 ? -10.566 -7.200 6.470 1.00 91.88 80 SER A CA 1
ATOM 586 C C . SER A 1 80 ? -11.696 -6.345 7.046 1.00 91.88 80 SER A C 1
ATOM 588 O O . SER A 1 80 ? -11.521 -5.147 7.306 1.00 91.88 80 SER A O 1
ATOM 590 N N . ASP A 1 81 ? -12.867 -6.946 7.252 1.00 88.00 81 ASP A N 1
ATOM 591 C CA . ASP A 1 81 ? -14.001 -6.249 7.869 1.00 88.00 81 ASP A CA 1
ATOM 592 C C . ASP A 1 81 ? -13.752 -5.956 9.357 1.00 88.00 81 ASP A C 1
ATOM 594 O O . ASP A 1 81 ? -14.218 -4.939 9.866 1.00 88.00 81 ASP A O 1
ATOM 598 N N . ALA A 1 82 ? -12.949 -6.790 10.026 1.00 88.19 82 ALA A N 1
ATOM 599 C CA . ALA A 1 82 ? -12.563 -6.622 11.427 1.00 88.19 82 ALA A CA 1
ATOM 600 C C . ALA A 1 82 ? -11.472 -5.554 11.650 1.00 88.19 82 ALA A C 1
ATOM 602 O O . ALA A 1 82 ? -11.319 -5.064 12.767 1.00 88.19 82 ALA A O 1
ATOM 603 N N . SER A 1 83 ? -10.710 -5.187 10.613 1.00 90.62 83 SER A N 1
ATOM 604 C CA . SER A 1 83 ? -9.628 -4.199 10.696 1.00 90.62 83 SER A CA 1
ATOM 605 C C . SER A 1 83 ? -10.098 -2.808 10.268 1.00 90.62 83 SER A C 1
ATOM 607 O O . SER A 1 83 ? -10.776 -2.647 9.253 1.00 90.62 83 SER A O 1
ATOM 609 N N . SER A 1 84 ? -9.687 -1.763 10.986 1.00 94.56 84 SER A N 1
ATOM 610 C CA . SER A 1 84 ? -9.837 -0.369 10.537 1.00 94.56 84 SER A CA 1
ATOM 611 C C . SER A 1 84 ? -8.739 0.066 9.558 1.00 94.56 84 SER A C 1
AT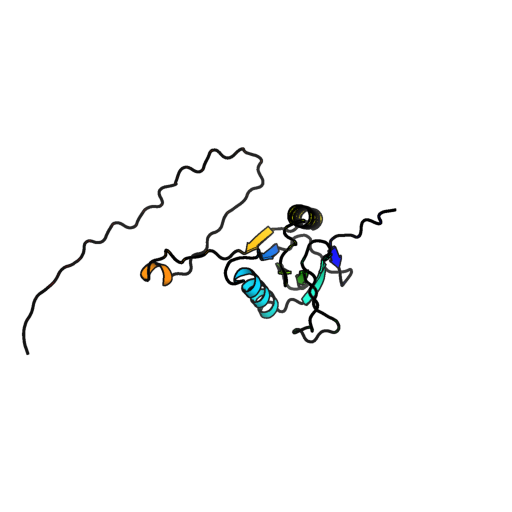OM 613 O O . SER A 1 84 ? -8.770 1.197 9.079 1.00 94.56 84 SER A O 1
ATOM 615 N N . VAL A 1 85 ? -7.786 -0.816 9.250 1.00 96.06 85 VAL A N 1
ATOM 616 C CA . VAL A 1 85 ? -6.624 -0.553 8.396 1.00 96.06 85 VAL A CA 1
ATOM 617 C C . VAL A 1 85 ? -6.703 -1.388 7.122 1.00 96.06 85 VAL A C 1
ATOM 619 O O . VAL A 1 85 ? -7.001 -2.585 7.170 1.00 96.06 85 VAL A O 1
ATOM 622 N N . VAL A 1 86 ? -6.389 -0.756 5.993 1.00 97.38 86 VAL A N 1
ATOM 623 C CA . VAL A 1 86 ? -6.107 -1.414 4.714 1.00 97.38 86 VAL A CA 1
ATOM 624 C C . VAL A 1 86 ? -4.685 -1.094 4.271 1.00 97.38 86 VAL A C 1
ATOM 626 O O . VAL A 1 86 ? -4.154 -0.023 4.563 1.00 97.38 86 VAL A O 1
ATOM 629 N N . VAL A 1 87 ? -4.055 -2.033 3.577 1.00 97.81 87 VAL A N 1
ATOM 630 C CA . VAL A 1 87 ? -2.643 -1.954 3.198 1.00 97.81 87 VAL A CA 1
ATOM 631 C C . VAL A 1 87 ? -2.521 -2.213 1.706 1.00 97.81 87 VAL A C 1
ATOM 633 O O . VAL A 1 87 ? -3.015 -3.223 1.206 1.00 97.81 87 VAL A O 1
ATOM 636 N N . ILE A 1 88 ? -1.864 -1.306 0.987 1.00 97.25 88 ILE A N 1
ATOM 637 C CA . ILE A 1 88 ? -1.424 -1.575 -0.381 1.00 97.25 88 ILE A CA 1
ATOM 638 C C . ILE A 1 88 ? -0.182 -2.456 -0.316 1.00 97.25 88 ILE A C 1
ATOM 640 O O . ILE A 1 88 ? 0.774 -2.140 0.386 1.00 97.25 88 ILE A O 1
ATOM 644 N N . GLN A 1 89 ? -0.180 -3.538 -1.082 1.00 95.31 89 GLN A N 1
ATOM 645 C CA . GLN A 1 89 ? 1.012 -4.330 -1.339 1.00 95.31 89 GLN A CA 1
ATOM 646 C C . GLN A 1 89 ? 1.505 -4.023 -2.749 1.00 95.31 89 GLN A C 1
ATOM 648 O O . GLN A 1 89 ? 0.779 -4.234 -3.719 1.00 95.31 89 GLN A O 1
ATOM 653 N N . GLN A 1 90 ? 2.743 -3.543 -2.861 1.00 93.44 90 GLN A N 1
ATOM 654 C CA . GLN A 1 90 ? 3.399 -3.273 -4.138 1.00 93.44 90 GLN A CA 1
ATOM 655 C C . GLN A 1 90 ? 4.573 -4.240 -4.333 1.00 93.44 90 GLN A C 1
ATOM 657 O O . GLN A 1 90 ? 5.576 -4.156 -3.623 1.00 93.44 90 GLN A O 1
ATOM 662 N N . ARG A 1 91 ? 4.462 -5.150 -5.307 1.00 91.12 91 ARG A N 1
ATOM 663 C CA . ARG A 1 91 ? 5.466 -6.191 -5.600 1.00 91.12 91 ARG A CA 1
ATOM 664 C C . ARG A 1 91 ? 6.483 -5.773 -6.666 1.00 91.12 91 ARG A C 1
ATOM 666 O O . ARG A 1 91 ? 7.545 -6.381 -6.766 1.00 91.12 91 ARG A O 1
ATOM 673 N N . SER A 1 92 ? 6.201 -4.731 -7.449 1.00 91.00 92 SER A N 1
ATOM 674 C CA . SER A 1 92 ? 7.129 -4.209 -8.459 1.00 91.00 92 SER A CA 1
ATOM 675 C C . SER A 1 92 ? 7.039 -2.679 -8.599 1.00 91.00 92 SER A C 1
ATOM 677 O O . SER A 1 92 ? 6.042 -2.066 -8.207 1.00 91.00 92 SER A O 1
ATOM 679 N N . PRO A 1 93 ? 8.093 -2.009 -9.100 1.00 90.56 93 PRO A N 1
ATOM 680 C CA . PRO A 1 93 ? 8.114 -0.553 -9.188 1.00 90.56 93 PRO A CA 1
ATOM 681 C C . PRO A 1 93 ? 7.214 -0.028 -10.316 1.00 90.56 93 PRO A C 1
ATOM 683 O O . PRO A 1 93 ? 7.013 -0.691 -11.335 1.00 90.56 93 PRO A O 1
ATOM 686 N N . ALA A 1 94 ? 6.737 1.210 -10.162 1.00 91.94 94 ALA A N 1
ATOM 687 C CA . ALA A 1 94 ? 6.100 1.946 -11.251 1.00 91.94 94 ALA A CA 1
ATOM 688 C C . ALA A 1 94 ? 7.077 2.134 -12.428 1.00 91.94 94 ALA A C 1
ATOM 690 O O . ALA A 1 94 ? 8.287 2.313 -12.236 1.00 91.94 94 ALA A O 1
ATOM 691 N N . LEU A 1 95 ? 6.557 2.123 -13.655 1.00 92.81 95 LEU A N 1
ATOM 692 C CA . LEU A 1 95 ? 7.344 2.392 -14.853 1.00 92.81 95 LEU A CA 1
ATOM 693 C C . LEU A 1 95 ? 7.876 3.826 -14.798 1.00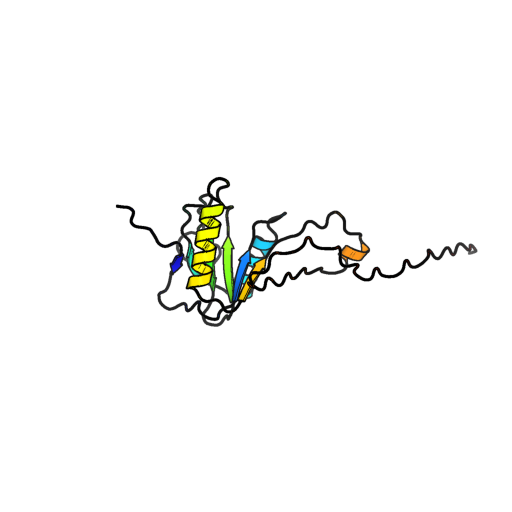 92.81 95 LEU A C 1
ATOM 695 O O . LEU A 1 95 ? 7.113 4.777 -14.658 1.00 92.81 95 LEU A O 1
ATOM 699 N N . LYS A 1 96 ? 9.194 4.003 -14.963 1.00 89.50 96 LYS A N 1
ATOM 700 C CA . LYS A 1 96 ? 9.840 5.329 -14.878 1.00 89.50 96 LYS A CA 1
ATOM 701 C C . LYS A 1 96 ? 9.186 6.370 -15.794 1.00 89.50 96 LYS A C 1
ATOM 703 O O . LYS A 1 96 ? 9.021 7.511 -15.382 1.00 89.50 96 LYS A O 1
ATOM 708 N N . ALA A 1 97 ? 8.811 5.961 -17.007 1.00 94.00 97 ALA A N 1
ATOM 709 C CA . ALA A 1 97 ? 8.184 6.825 -18.006 1.00 94.00 97 ALA A CA 1
ATOM 710 C C . ALA A 1 97 ? 6.711 7.155 -17.711 1.00 94.00 97 ALA A C 1
ATOM 712 O O . ALA A 1 97 ? 6.191 8.076 -18.324 1.00 94.00 97 ALA A O 1
ATOM 713 N N . ARG A 1 98 ? 6.055 6.412 -16.807 1.00 93.88 98 ARG A N 1
ATOM 714 C CA . ARG A 1 98 ? 4.625 6.555 -16.480 1.00 93.88 98 ARG A CA 1
ATOM 715 C C . ARG A 1 98 ? 4.362 6.826 -14.997 1.00 93.88 98 ARG A C 1
ATOM 717 O O . ARG A 1 98 ? 3.301 6.528 -14.454 1.00 93.88 98 ARG A O 1
ATOM 724 N N . LYS A 1 99 ? 5.382 7.335 -14.300 1.00 91.06 99 LYS A N 1
ATOM 725 C CA . LYS A 1 99 ? 5.336 7.544 -12.850 1.00 91.06 99 LYS A CA 1
ATOM 726 C C . LYS A 1 99 ? 4.251 8.551 -12.461 1.00 91.06 99 LYS A C 1
ATOM 728 O O . LYS A 1 99 ? 3.637 8.377 -11.414 1.00 91.06 99 LYS A O 1
ATOM 733 N N . GLN A 1 100 ? 4.043 9.590 -13.269 1.00 93.12 100 GLN A N 1
ATOM 734 C CA . GLN A 1 100 ? 3.057 10.623 -12.962 1.00 93.12 100 GLN A CA 1
ATOM 735 C C . GLN A 1 100 ? 1.636 10.076 -13.104 1.00 93.12 100 GLN A C 1
ATOM 737 O O . GLN A 1 100 ? 0.837 10.237 -12.195 1.00 93.12 100 GLN A O 1
ATOM 742 N N . GLU A 1 101 ? 1.363 9.326 -14.168 1.00 94.81 101 GLU A N 1
ATOM 743 C CA . GLU A 1 101 ? 0.075 8.679 -14.423 1.00 94.81 101 GLU A CA 1
ATOM 744 C C . GLU A 1 101 ? -0.290 7.684 -13.316 1.00 94.81 101 GLU A C 1
ATOM 746 O O . GLU A 1 101 ? -1.438 7.644 -12.864 1.00 94.81 101 GLU A O 1
ATOM 751 N N . PHE A 1 102 ? 0.703 6.935 -12.825 1.00 93.94 102 PHE A N 1
ATOM 752 C CA . PHE A 1 102 ? 0.535 6.061 -11.669 1.00 93.94 102 PHE A CA 1
ATOM 753 C C . PHE A 1 102 ? 0.153 6.848 -10.406 1.00 93.94 102 PHE A C 1
ATOM 755 O O . PHE A 1 102 ? -0.785 6.470 -9.704 1.00 93.94 102 PHE A O 1
ATOM 762 N N . ILE A 1 103 ? 0.866 7.944 -10.120 1.00 93.88 103 ILE A N 1
ATOM 763 C CA . ILE A 1 103 ? 0.598 8.803 -8.958 1.00 93.88 103 ILE A CA 1
ATOM 764 C C . ILE A 1 103 ? -0.799 9.415 -9.057 1.00 93.88 103 ILE A C 1
ATOM 766 O O . ILE A 1 103 ? -1.553 9.337 -8.092 1.00 93.88 103 ILE A O 1
ATOM 770 N N . ASP A 1 104 ? -1.162 9.970 -10.210 1.00 95.19 104 ASP A N 1
ATOM 771 C CA . ASP A 1 104 ? -2.455 10.619 -10.422 1.00 95.19 104 ASP A CA 1
ATOM 772 C C . ASP A 1 104 ? -3.606 9.618 -10.246 1.00 95.19 104 ASP A C 1
ATOM 774 O O . ASP A 1 104 ? -4.595 9.911 -9.574 1.00 95.19 104 ASP A O 1
ATOM 778 N N . SER A 1 105 ? -3.454 8.401 -10.779 1.00 95.31 105 SER A N 1
ATOM 779 C CA . SER A 1 105 ? -4.447 7.332 -10.630 1.00 95.31 105 SER A CA 1
ATOM 780 C C . SER A 1 105 ? -4.583 6.868 -9.177 1.00 95.31 105 SER A C 1
ATOM 782 O O . SER A 1 105 ? -5.700 6.673 -8.690 1.00 95.31 105 SER A O 1
ATOM 784 N N . LEU A 1 106 ? -3.461 6.743 -8.461 1.00 95.06 106 LEU A N 1
ATOM 785 C CA . LEU A 1 106 ? -3.445 6.373 -7.048 1.00 95.06 106 LEU A CA 1
ATOM 786 C C . LEU A 1 106 ? -4.084 7.451 -6.167 1.00 95.06 106 LEU A C 1
ATOM 788 O O . LEU A 1 106 ? -4.910 7.126 -5.318 1.00 95.06 106 LEU A O 1
ATOM 792 N N . LEU A 1 107 ? -3.732 8.722 -6.372 1.00 94.81 107 LEU A N 1
ATOM 793 C CA . LEU A 1 107 ? -4.302 9.841 -5.619 1.00 94.81 107 LEU A CA 1
ATOM 794 C C . LEU A 1 107 ? -5.802 9.969 -5.871 1.00 94.81 107 LEU A C 1
ATOM 796 O O . LEU A 1 107 ? -6.567 10.082 -4.916 1.00 94.81 107 LEU A O 1
ATOM 800 N N . LYS A 1 108 ? -6.236 9.836 -7.127 1.00 94.88 108 LYS A N 1
ATOM 801 C CA . LYS A 1 108 ? -7.658 9.817 -7.470 1.00 94.88 108 LYS A CA 1
ATOM 802 C C . LYS A 1 108 ? -8.406 8.697 -6.742 1.00 94.88 108 LYS A C 1
ATOM 804 O O . LYS A 1 108 ? -9.448 8.944 -6.145 1.00 94.88 108 LYS A O 1
ATOM 809 N N . PHE A 1 109 ? -7.859 7.481 -6.730 1.00 95.56 109 PHE A N 1
ATOM 810 C CA . PHE A 1 109 ? -8.446 6.368 -5.978 1.00 95.56 109 PHE A CA 1
ATOM 811 C C . PHE A 1 109 ? -8.542 6.660 -4.475 1.00 95.56 109 PHE A C 1
ATOM 813 O O . PHE A 1 109 ? -9.549 6.334 -3.845 1.00 95.56 109 PHE A O 1
ATOM 820 N N . ILE A 1 110 ? -7.506 7.270 -3.897 1.00 95.12 110 ILE A N 1
ATOM 821 C CA . ILE A 1 110 ? -7.469 7.644 -2.481 1.00 95.12 110 ILE A CA 1
ATOM 822 C C . ILE A 1 110 ? -8.569 8.658 -2.149 1.00 95.12 110 ILE A C 1
ATOM 824 O O . ILE A 1 110 ? -9.277 8.484 -1.155 1.00 95.12 110 ILE A O 1
ATOM 828 N N . GLU A 1 111 ? -8.730 9.684 -2.984 1.00 93.31 111 GLU A N 1
ATOM 829 C CA . GLU A 1 111 ? -9.764 10.712 -2.837 1.00 93.31 111 GLU A CA 1
ATOM 830 C C . GLU A 1 111 ? -11.174 10.116 -2.944 1.00 93.31 111 GLU A C 1
ATOM 832 O O . GLU A 1 111 ? -12.013 10.339 -2.068 1.00 93.31 111 GLU A O 1
ATOM 837 N N . GLU A 1 112 ? -11.424 9.301 -3.973 1.00 93.50 112 GLU A N 1
ATOM 838 C CA . GLU A 1 112 ? -12.722 8.658 -4.216 1.00 93.50 112 GLU A CA 1
ATOM 839 C C . GLU A 1 112 ? -13.098 7.649 -3.117 1.00 93.50 112 GLU A C 1
ATOM 841 O O . GLU A 1 112 ? -14.275 7.488 -2.792 1.00 93.50 112 GLU A O 1
ATOM 846 N N . SER A 1 113 ? -12.108 6.992 -2.506 1.00 93.94 113 SER A N 1
ATOM 847 C CA . SER A 1 113 ? -12.325 5.973 -1.468 1.00 93.94 113 SER A CA 1
ATOM 848 C C . SER A 1 113 ? -12.646 6.547 -0.085 1.00 93.94 113 SER A C 1
ATOM 850 O O . SER A 1 113 ? -13.138 5.809 0.772 1.00 93.94 113 SER A O 1
ATOM 852 N N . GLN A 1 114 ? -12.384 7.840 0.145 1.00 94.31 114 GLN A N 1
ATOM 853 C CA . GLN A 1 114 ? -12.667 8.544 1.404 1.00 94.31 114 GLN A CA 1
ATOM 854 C C . GLN A 1 114 ? -12.089 7.850 2.652 1.00 94.31 114 GLN A C 1
ATOM 856 O O . GLN A 1 114 ? -12.794 7.567 3.630 1.00 94.31 114 GLN A O 1
ATOM 861 N N . PHE A 1 115 ? -10.788 7.564 2.622 1.00 95.44 115 PHE A N 1
ATOM 862 C CA . PHE A 1 115 ? -10.060 7.065 3.789 1.00 95.44 115 PHE A CA 1
ATOM 863 C C . PHE A 1 115 ? -10.041 8.102 4.925 1.00 95.44 115 PHE A C 1
ATOM 865 O O . PHE A 1 115 ? -10.004 9.306 4.679 1.00 95.44 115 PHE A O 1
ATOM 872 N N . SER A 1 116 ? -10.037 7.644 6.180 1.00 95.56 116 SER A N 1
ATOM 873 C CA . SER A 1 116 ? -9.948 8.534 7.352 1.00 95.56 116 SER A CA 1
ATOM 874 C C . SER A 1 116 ? -8.539 9.078 7.580 1.00 95.56 116 SER A C 1
ATOM 876 O O . SER A 1 116 ? -8.372 10.166 8.127 1.00 95.56 116 SER A O 1
ATOM 878 N N . ALA A 1 117 ? -7.528 8.320 7.161 1.00 94.75 117 ALA A N 1
ATOM 879 C CA . ALA A 1 117 ? -6.124 8.693 7.219 1.00 94.75 117 ALA A CA 1
ATOM 880 C C . ALA A 1 117 ? -5.332 7.934 6.151 1.00 94.75 117 ALA A C 1
ATOM 882 O O . ALA A 1 117 ? -5.705 6.827 5.756 1.00 94.75 117 ALA A O 1
ATOM 883 N N . ILE A 1 118 ? -4.217 8.518 5.716 1.00 95.06 118 ILE A N 1
ATOM 884 C CA . ILE A 1 118 ? -3.285 7.902 4.768 1.00 95.06 118 ILE A CA 1
ATOM 885 C C . ILE A 1 118 ? -1.889 7.949 5.385 1.00 95.06 118 ILE A C 1
ATOM 887 O O . ILE A 1 118 ? -1.415 9.016 5.777 1.00 95.06 118 ILE A O 1
ATOM 891 N N . LEU A 1 119 ? -1.231 6.797 5.465 1.00 94.38 119 LEU A N 1
ATOM 892 C CA . LEU A 1 119 ? 0.127 6.644 5.969 1.00 94.38 119 LEU A CA 1
ATOM 893 C C . LEU A 1 119 ? 1.041 6.160 4.843 1.00 94.38 119 LEU A C 1
ATOM 895 O O . LEU A 1 119 ? 0.977 4.999 4.440 1.00 94.38 119 LEU A O 1
ATOM 899 N N . PHE A 1 120 ? 1.925 7.034 4.366 1.00 92.38 120 PHE A N 1
ATOM 900 C CA . PHE A 1 120 ? 2.988 6.651 3.439 1.00 92.38 120 PHE A CA 1
ATOM 901 C C . PHE A 1 120 ? 4.184 6.092 4.218 1.00 92.38 120 PHE A C 1
ATOM 903 O O . PHE A 1 120 ? 4.786 6.797 5.027 1.00 92.38 120 PHE A O 1
ATOM 910 N N . LEU A 1 121 ? 4.538 4.831 3.972 1.00 89.69 121 LEU A N 1
ATOM 911 C CA . LEU A 1 121 ? 5.704 4.186 4.572 1.00 89.69 121 LEU A CA 1
ATOM 912 C C . LEU A 1 121 ? 6.905 4.316 3.643 1.00 89.69 121 LEU A C 1
ATOM 914 O O . LEU A 1 121 ? 6.845 3.906 2.489 1.00 89.69 121 LEU A O 1
ATOM 918 N N . SER A 1 122 ? 8.016 4.833 4.155 1.00 85.94 122 SER A N 1
ATOM 919 C CA . SER A 1 122 ? 9.275 4.929 3.418 1.00 85.94 122 SER A CA 1
ATOM 920 C C . SER A 1 122 ? 10.448 4.602 4.335 1.00 85.94 122 SER A C 1
ATOM 9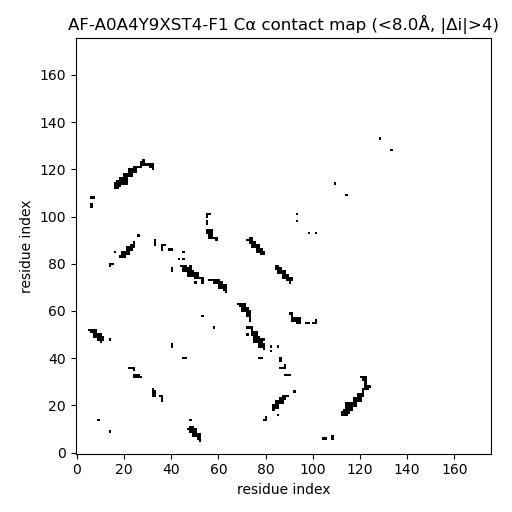22 O O . SER A 1 122 ? 10.435 4.945 5.516 1.00 85.94 122 SER A O 1
ATOM 924 N N . GLY A 1 123 ? 11.463 3.935 3.793 1.00 79.75 123 GLY A N 1
ATOM 925 C CA . GLY A 1 123 ? 12.748 3.738 4.451 1.00 79.75 123 GLY A CA 1
ATOM 926 C C . GLY A 1 123 ? 13.676 4.933 4.235 1.00 79.75 123 GLY A C 1
ATOM 927 O O . GLY A 1 123 ? 13.766 5.474 3.132 1.00 79.75 123 GLY A O 1
ATOM 928 N N . VAL A 1 124 ? 14.402 5.312 5.282 1.00 74.19 124 VAL A N 1
ATOM 929 C CA . VAL A 1 124 ? 15.477 6.309 5.217 1.00 74.19 124 VAL A CA 1
ATOM 930 C C . VAL A 1 124 ? 16.822 5.606 5.340 1.00 74.19 124 VAL A C 1
ATOM 932 O O . VAL A 1 124 ? 16.983 4.729 6.188 1.00 74.19 124 VAL A O 1
ATOM 935 N N . ASP A 1 125 ? 17.784 5.975 4.493 1.00 72.44 125 ASP A N 1
ATOM 936 C CA . ASP A 1 125 ? 19.164 5.539 4.696 1.00 72.44 125 ASP A CA 1
ATOM 937 C C . ASP A 1 125 ? 19.746 6.282 5.900 1.00 72.44 125 ASP A C 1
ATOM 939 O O . ASP A 1 125 ? 19.742 7.513 5.966 1.00 72.44 125 ASP A O 1
ATOM 943 N N . SER A 1 126 ? 20.221 5.509 6.867 1.00 68.69 126 SER A N 1
ATOM 944 C CA . SER A 1 126 ? 20.803 6.002 8.102 1.00 68.69 126 SER A CA 1
ATOM 945 C C . SER A 1 126 ? 22.313 5.800 8.173 1.00 68.69 126 SER A C 1
ATOM 947 O O . SER A 1 126 ? 22.865 5.807 9.270 1.00 68.69 126 SER A O 1
ATOM 949 N N . SER A 1 127 ? 22.980 5.628 7.030 1.00 68.69 127 SER A N 1
ATOM 950 C CA . SER A 1 127 ? 24.432 5.428 6.916 1.00 68.69 127 SER A CA 1
ATOM 951 C C . SER A 1 127 ? 25.285 6.466 7.661 1.00 68.69 127 SER A C 1
ATOM 953 O O . SER A 1 127 ? 26.418 6.173 8.025 1.00 68.69 127 SER A O 1
ATOM 955 N N . ASN A 1 128 ? 24.738 7.651 7.948 1.00 63.81 128 ASN A N 1
ATOM 956 C CA . ASN A 1 128 ? 25.414 8.712 8.696 1.00 63.81 128 ASN A CA 1
ATOM 957 C C . ASN A 1 128 ? 25.044 8.774 10.199 1.00 63.81 128 ASN A C 1
ATOM 959 O O . ASN A 1 128 ? 25.278 9.801 10.838 1.00 63.81 128 ASN A O 1
ATOM 963 N N . ARG A 1 129 ? 24.412 7.733 10.766 1.00 72.25 129 ARG A N 1
ATOM 964 C CA . ARG A 1 129 ? 24.117 7.646 12.211 1.00 72.25 129 ARG A CA 1
ATOM 965 C C . ARG A 1 129 ? 25.314 7.094 12.977 1.00 72.25 129 ARG A C 1
ATOM 967 O O . ARG A 1 129 ? 25.976 6.170 12.518 1.00 72.25 129 ARG A O 1
ATOM 974 N N . THR A 1 130 ? 25.552 7.633 14.170 1.00 74.44 130 THR A N 1
ATOM 975 C CA . THR A 1 130 ? 26.530 7.072 15.112 1.00 74.44 130 THR A CA 1
ATOM 976 C C . THR A 1 130 ? 25.985 5.809 15.787 1.00 74.44 130 THR A C 1
ATOM 978 O O . THR A 1 130 ? 24.769 5.610 15.856 1.00 74.44 130 THR A O 1
ATOM 981 N N . ASP A 1 131 ? 26.869 4.976 16.342 1.00 80.12 131 ASP A N 1
ATOM 982 C CA . ASP A 1 131 ? 26.487 3.741 17.046 1.00 80.12 131 ASP A CA 1
ATOM 983 C C . ASP A 1 131 ? 25.493 3.992 18.188 1.00 80.12 131 ASP A C 1
ATOM 985 O O . ASP A 1 131 ? 24.514 3.264 18.332 1.00 80.12 131 ASP A O 1
ATOM 989 N N . GLU A 1 132 ? 25.678 5.073 18.950 1.00 78.69 132 GLU A N 1
ATOM 990 C CA . GLU A 1 132 ? 24.742 5.496 20.002 1.00 78.69 132 GLU A CA 1
ATOM 991 C C . GLU A 1 132 ? 23.357 5.833 19.441 1.00 78.69 132 GLU A C 1
ATOM 993 O O . GLU A 1 132 ? 22.333 5.489 20.028 1.00 78.69 132 GLU A O 1
ATOM 998 N N . GLN A 1 133 ? 23.301 6.475 18.272 1.00 70.62 133 GLN A N 1
ATOM 999 C CA . GLN A 1 133 ? 22.032 6.798 17.635 1.00 70.62 133 GLN A CA 1
ATOM 1000 C C . GLN A 1 133 ? 21.329 5.538 17.125 1.00 70.62 133 GLN A C 1
ATOM 1002 O O . GLN A 1 133 ? 20.103 5.511 17.151 1.00 70.62 133 GLN A O 1
ATOM 1007 N N . MET A 1 134 ? 22.051 4.502 16.686 1.00 69.44 134 MET A N 1
ATOM 1008 C CA . MET A 1 134 ? 21.458 3.243 16.208 1.00 69.44 134 MET A CA 1
ATOM 1009 C C . MET A 1 134 ? 20.776 2.420 17.310 1.00 69.44 134 MET A C 1
ATOM 1011 O O . MET A 1 134 ? 19.931 1.585 16.996 1.00 69.44 134 MET A O 1
ATOM 1015 N N . GLN A 1 135 ? 21.070 2.684 18.587 1.00 73.44 135 GLN A N 1
ATOM 1016 C CA . GLN A 1 135 ? 20.431 1.995 19.716 1.00 73.44 135 GLN A CA 1
ATOM 1017 C C . GLN A 1 135 ? 18.935 2.322 19.860 1.00 73.44 135 GLN A C 1
ATOM 1019 O O . GLN A 1 135 ? 18.207 1.585 20.525 1.00 73.44 135 GLN A O 1
ATOM 1024 N N . TYR A 1 136 ? 18.456 3.395 19.219 1.00 69.88 136 TYR A N 1
ATOM 1025 C CA . TYR A 1 136 ? 17.068 3.840 19.305 1.00 69.88 136 TYR A CA 1
ATOM 1026 C C . TYR A 1 136 ? 16.377 3.837 17.938 1.00 69.88 136 TYR A C 1
ATOM 1028 O O . TYR A 1 136 ? 16.865 4.415 16.954 1.00 69.88 136 TYR A O 1
ATOM 1036 N N . ALA A 1 137 ? 15.182 3.239 17.894 1.00 65.31 137 ALA A N 1
ATOM 1037 C CA . ALA A 1 137 ? 14.290 3.350 16.747 1.00 65.31 137 ALA A CA 1
ATOM 1038 C C . ALA A 1 137 ? 13.936 4.828 16.515 1.00 65.31 137 ALA A C 1
ATOM 1040 O O . ALA A 1 137 ? 13.483 5.518 17.428 1.00 65.31 137 ALA A O 1
ATOM 1041 N N . TYR A 1 138 ? 14.166 5.315 15.295 1.00 66.62 138 TYR A N 1
ATOM 1042 C CA . TYR A 1 138 ? 13.847 6.686 14.906 1.00 66.62 138 TYR A CA 1
ATOM 1043 C C . TYR A 1 138 ? 12.684 6.666 13.924 1.00 66.62 138 TYR A C 1
ATOM 1045 O O . TYR A 1 138 ? 12.797 6.096 12.840 1.00 66.62 138 TYR A O 1
ATOM 1053 N N . TYR A 1 139 ? 11.579 7.294 14.315 1.00 66.81 139 TYR A N 1
ATOM 1054 C CA . TYR A 1 139 ? 10.395 7.444 13.481 1.00 66.81 139 TYR A CA 1
ATOM 1055 C C . TYR A 1 139 ? 10.261 8.909 13.078 1.00 66.81 139 TYR A C 1
ATOM 1057 O O . TYR A 1 139 ? 10.109 9.781 13.934 1.00 66.81 139 TYR A O 1
ATOM 1065 N N . LEU A 1 140 ? 10.322 9.181 11.775 1.00 66.38 140 LEU A N 1
ATOM 1066 C CA . LEU A 1 140 ? 10.045 10.505 11.233 1.00 66.38 140 LEU A CA 1
ATOM 1067 C C . LEU A 1 140 ? 8.589 10.553 10.772 1.00 66.38 140 LEU A C 1
ATOM 1069 O O . LEU A 1 140 ? 8.228 9.913 9.788 1.00 66.38 140 LEU A O 1
ATOM 1073 N N . PHE A 1 141 ? 7.765 11.331 11.469 1.00 69.38 141 PHE A N 1
ATOM 1074 C CA . PHE A 1 141 ? 6.389 11.592 11.060 1.00 69.38 141 PHE A CA 1
ATOM 1075 C C . PHE A 1 141 ? 6.301 12.982 10.433 1.00 69.38 141 PHE A C 1
ATOM 1077 O O . PHE A 1 141 ? 6.505 13.988 11.111 1.00 69.38 141 PHE A O 1
ATOM 1084 N N . THR A 1 142 ? 5.984 13.053 9.141 1.00 67.81 142 THR A N 1
ATOM 1085 C CA . THR A 1 142 ? 5.626 14.316 8.488 1.00 67.81 142 THR A CA 1
ATOM 1086 C C . THR A 1 142 ? 4.114 14.421 8.409 1.00 67.81 142 THR A C 1
ATOM 1088 O O . THR A 1 142 ? 3.467 13.624 7.731 1.00 67.81 142 THR A O 1
ATOM 1091 N N . ILE A 1 143 ? 3.545 15.408 9.098 1.00 64.25 143 ILE A N 1
ATOM 1092 C CA . ILE A 1 143 ? 2.122 15.717 8.982 1.00 64.25 143 ILE A CA 1
ATOM 1093 C C . ILE A 1 143 ? 1.952 16.628 7.771 1.00 64.25 143 ILE A C 1
ATOM 1095 O O . ILE A 1 143 ? 2.273 17.814 7.823 1.00 64.25 143 ILE A O 1
ATOM 1099 N N . THR A 1 144 ? 1.434 16.078 6.679 1.00 56.41 144 THR A N 1
ATOM 1100 C CA . THR A 1 144 ? 0.974 16.885 5.551 1.00 56.41 144 THR A CA 1
ATOM 1101 C C . THR A 1 144 ? -0.489 17.224 5.797 1.00 56.41 144 THR A C 1
ATOM 1103 O O . THR A 1 144 ? -1.374 16.405 5.568 1.00 56.41 144 THR A O 1
ATOM 1106 N N . THR A 1 145 ? -0.757 18.428 6.301 1.00 48.75 145 THR A N 1
ATOM 1107 C CA . THR A 1 145 ? -2.103 18.993 6.175 1.00 48.75 145 THR A CA 1
ATOM 1108 C C . THR A 1 145 ? -2.233 19.511 4.745 1.00 48.75 145 THR A C 1
ATOM 1110 O O . THR A 1 145 ? -1.389 20.279 4.289 1.00 48.75 145 THR A O 1
ATOM 1113 N N . LEU A 1 146 ? -3.246 19.060 4.000 1.00 46.72 146 LEU A N 1
ATOM 1114 C CA . LEU A 1 146 ? -3.598 19.649 2.705 1.00 46.72 146 LEU A CA 1
ATOM 1115 C C . LEU A 1 146 ? -4.253 21.016 2.956 1.00 46.72 146 LEU A C 1
ATOM 1117 O O . LEU A 1 146 ? -5.462 21.180 2.834 1.00 46.72 146 LEU A O 1
ATOM 1121 N N . SER A 1 147 ? -3.458 21.998 3.367 1.00 41.56 147 SER A N 1
ATOM 1122 C CA . SER A 1 147 ? -3.817 23.408 3.298 1.00 41.56 147 SER A CA 1
ATOM 1123 C C . SER A 1 147 ? -2.872 24.073 2.304 1.00 41.56 147 SER A C 1
ATOM 1125 O O . SER A 1 147 ? -1.656 24.093 2.475 1.00 41.56 147 SER A O 1
ATOM 1127 N N . THR A 1 148 ? -3.445 24.572 1.209 1.00 39.19 148 THR A N 1
ATOM 1128 C CA . THR A 1 148 ? -2.767 25.351 0.171 1.00 39.19 148 THR A CA 1
ATOM 1129 C C . THR A 1 148 ? -2.089 26.570 0.795 1.00 39.19 148 THR A C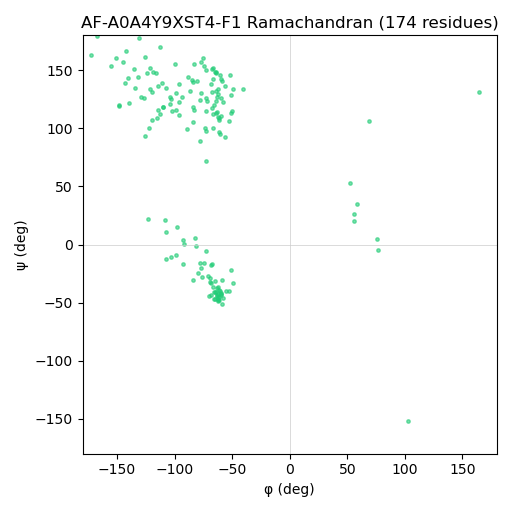 1
ATOM 1131 O O . THR A 1 148 ? -2.708 27.618 0.936 1.00 39.19 148 THR A O 1
ATOM 1134 N N . TYR A 1 149 ? -0.821 26.447 1.175 1.00 34.97 149 TYR A N 1
ATOM 1135 C CA . TYR A 1 149 ? 0.045 27.574 1.490 1.00 34.97 149 TYR A CA 1
ATOM 1136 C C . TYR A 1 149 ? 1.437 27.301 0.931 1.00 34.97 149 TYR A C 1
ATOM 1138 O O . TYR A 1 149 ? 2.077 26.298 1.241 1.00 34.97 149 TYR A O 1
ATOM 1146 N N . SER A 1 150 ? 1.886 28.209 0.069 1.00 31.28 150 SER A N 1
ATOM 1147 C CA . SER A 1 150 ? 3.234 28.258 -0.482 1.00 31.28 150 SER A CA 1
ATOM 1148 C C . SER A 1 150 ? 4.253 28.175 0.653 1.00 31.28 150 SER A C 1
ATOM 1150 O O . SER A 1 150 ? 4.319 29.076 1.489 1.00 31.28 150 SER A O 1
ATOM 1152 N N . TYR A 1 151 ? 5.044 27.104 0.699 1.00 40.81 151 TYR A N 1
ATOM 1153 C CA . TYR A 1 151 ? 6.136 26.988 1.660 1.00 40.81 151 TYR A CA 1
ATOM 1154 C C . TYR A 1 151 ? 7.188 28.074 1.379 1.00 40.81 151 TYR A C 1
ATOM 1156 O O . TYR A 1 151 ? 7.744 28.100 0.277 1.00 40.81 151 TYR A O 1
ATOM 1164 N N . PRO A 1 152 ? 7.544 28.935 2.348 1.00 37.59 152 PRO A N 1
ATOM 1165 C CA . PRO A 1 152 ? 8.880 29.503 2.364 1.00 37.59 152 PRO A CA 1
ATOM 1166 C C . PRO A 1 152 ? 9.861 28.361 2.652 1.00 37.59 152 PRO A C 1
ATOM 1168 O O . PRO A 1 152 ? 9.561 27.464 3.443 1.00 37.59 152 PRO A O 1
ATOM 1171 N N . SER A 1 153 ? 11.025 28.389 2.005 1.00 32.69 153 SER A N 1
ATOM 1172 C CA . SER A 1 153 ? 12.112 27.423 2.193 1.00 32.69 153 SER A CA 1
ATOM 1173 C C . SER A 1 153 ? 12.300 27.061 3.674 1.00 32.69 153 SER A C 1
ATOM 1175 O O . SER A 1 153 ? 12.346 27.976 4.502 1.00 32.69 153 SER A O 1
ATOM 1177 N N . PRO A 1 154 ? 12.435 25.770 4.034 1.00 40.72 154 PRO A N 1
ATOM 1178 C CA . PRO A 1 154 ? 12.572 25.376 5.427 1.00 40.72 154 PRO A CA 1
ATOM 1179 C C . PRO A 1 154 ? 13.843 26.001 6.007 1.00 40.72 154 PRO A C 1
ATOM 1181 O O . PRO A 1 154 ? 14.965 25.615 5.670 1.00 40.72 154 PRO A O 1
ATOM 1184 N N . GLN A 1 155 ? 13.671 26.985 6.889 1.00 43.09 155 GLN A N 1
ATOM 1185 C CA . GLN A 1 155 ? 14.729 27.358 7.814 1.00 43.09 155 GLN A CA 1
ATOM 1186 C C . GLN A 1 155 ? 14.997 26.142 8.699 1.00 43.09 155 GLN A C 1
ATOM 1188 O O . GLN A 1 155 ? 14.063 25.555 9.245 1.00 43.09 155 GLN A O 1
ATOM 1193 N N . ARG A 1 156 ? 16.274 25.754 8.813 1.00 35.47 156 ARG A N 1
ATOM 1194 C CA . ARG A 1 156 ? 16.720 24.718 9.750 1.00 35.47 156 ARG A CA 1
ATOM 1195 C C . ARG A 1 156 ? 16.210 25.090 11.138 1.00 35.47 156 ARG A C 1
ATOM 1197 O O . ARG A 1 156 ? 16.732 26.009 11.764 1.00 35.47 156 ARG A O 1
ATOM 1204 N N . THR A 1 157 ? 15.196 24.386 11.619 1.00 38.88 157 THR A N 1
ATOM 1205 C CA . THR A 1 157 ? 14.846 24.414 13.029 1.00 38.88 157 THR A CA 1
ATOM 1206 C C . THR A 1 157 ? 16.001 23.756 13.770 1.00 38.88 157 THR A C 1
ATOM 1208 O O . THR A 1 157 ? 16.290 22.575 13.588 1.00 38.88 157 THR A O 1
ATOM 1211 N N . ASN A 1 158 ? 16.724 24.553 14.556 1.00 41.34 158 ASN A N 1
ATOM 1212 C CA . ASN A 1 158 ? 17.681 24.045 15.527 1.00 41.34 158 ASN A CA 1
ATOM 1213 C C . ASN A 1 158 ? 16.904 23.173 16.519 1.00 41.34 158 ASN A C 1
ATOM 1215 O O . ASN A 1 158 ? 16.307 23.687 17.464 1.00 41.34 158 ASN A O 1
ATOM 1219 N N . LEU A 1 159 ? 16.877 21.858 16.290 1.00 42.59 159 LEU A N 1
ATOM 1220 C CA . LEU A 1 159 ? 16.567 20.925 17.364 1.00 42.59 159 LEU A CA 1
ATOM 1221 C C . LEU A 1 159 ? 17.609 21.145 18.475 1.00 42.59 159 LEU A C 1
ATOM 1223 O O . LEU A 1 159 ? 18.785 21.351 18.160 1.00 42.59 159 LEU A O 1
ATOM 1227 N N . PRO A 1 160 ? 17.218 21.101 19.759 1.00 35.44 160 PRO A N 1
ATOM 1228 C CA . PRO A 1 160 ? 18.181 21.155 20.843 1.00 35.44 160 PRO A CA 1
ATOM 1229 C C . PRO A 1 160 ? 19.147 19.976 20.705 1.00 35.44 160 PRO A C 1
ATOM 1231 O O . PRO A 1 160 ? 18.773 18.816 20.871 1.00 35.44 160 PRO A O 1
ATOM 1234 N N . HIS A 1 161 ? 20.396 20.286 20.367 1.00 39.62 161 HIS A N 1
ATOM 1235 C CA . HIS A 1 161 ? 21.495 19.345 20.488 1.00 39.62 161 HIS A CA 1
ATOM 1236 C C . HIS A 1 161 ? 21.667 19.016 21.979 1.00 39.62 161 HIS A C 1
ATOM 1238 O O . HIS A 1 161 ? 21.703 19.950 22.790 1.00 39.62 161 HIS A O 1
ATOM 1244 N N . PRO A 1 162 ? 21.784 17.736 22.378 1.00 42.31 162 PRO A N 1
ATOM 1245 C CA . PRO A 1 162 ? 22.263 17.424 23.717 1.00 42.31 162 PRO A CA 1
ATOM 1246 C C . PRO A 1 162 ? 23.636 18.095 23.903 1.00 42.31 162 PRO A C 1
ATOM 1248 O O . PRO A 1 162 ? 24.440 18.096 22.962 1.00 42.31 162 PRO A O 1
ATOM 1251 N N . PRO A 1 163 ? 23.908 18.730 25.059 1.00 39.19 163 PRO A N 1
ATOM 1252 C CA . PRO A 1 163 ? 25.177 19.407 25.266 1.00 39.19 163 PRO A CA 1
ATOM 1253 C C . PRO A 1 163 ? 26.321 18.393 25.137 1.00 39.19 163 PRO A C 1
ATOM 1255 O O . PRO A 1 163 ? 26.174 17.259 25.596 1.00 39.19 163 PRO A O 1
ATOM 1258 N N . PRO A 1 164 ? 27.462 18.780 24.542 1.00 37.69 164 PRO A N 1
ATOM 1259 C CA . PRO A 1 164 ? 28.616 17.903 24.451 1.00 37.69 164 PRO A CA 1
ATOM 1260 C C . PRO A 1 164 ? 29.091 17.566 25.867 1.00 37.69 164 PRO A C 1
ATOM 1262 O O . PRO A 1 164 ? 29.657 18.405 26.573 1.00 37.69 164 PRO A O 1
ATOM 1265 N N . THR A 1 165 ? 28.846 16.334 26.304 1.00 38.97 165 THR A N 1
ATOM 1266 C CA . THR A 1 165 ? 29.476 15.780 27.498 1.00 38.97 165 THR A CA 1
ATOM 1267 C C . THR A 1 165 ? 30.977 15.716 27.242 1.00 38.97 165 THR A C 1
ATOM 1269 O O . THR A 1 165 ? 31.446 15.022 26.342 1.00 38.97 165 THR A O 1
ATOM 1272 N N . LYS A 1 166 ? 31.730 16.519 28.002 1.00 33.84 166 LYS A N 1
ATOM 1273 C CA . LYS A 1 166 ? 33.196 16.575 27.963 1.00 33.84 166 LYS A CA 1
ATOM 1274 C C . LYS A 1 166 ? 33.792 15.164 28.120 1.00 33.84 166 LYS A C 1
ATOM 1276 O O . LYS A 1 166 ? 33.251 14.379 28.899 1.00 33.84 166 LYS A O 1
ATOM 1281 N N . PRO A 1 167 ? 34.930 14.857 27.474 1.00 32.78 167 PRO A N 1
ATOM 1282 C CA . PRO A 1 167 ? 35.615 13.592 27.690 1.00 32.78 167 PRO A CA 1
ATOM 1283 C C . PRO A 1 167 ? 36.166 13.560 29.122 1.00 32.78 167 PRO A C 1
ATOM 1285 O O . PRO A 1 167 ? 37.003 14.384 29.493 1.00 32.78 167 PRO A O 1
ATOM 1288 N N . LEU A 1 168 ? 35.699 12.615 29.939 1.00 29.11 168 LEU A N 1
ATOM 1289 C CA . LEU A 1 168 ? 36.354 12.277 31.200 1.00 29.11 168 LEU A CA 1
ATOM 1290 C C . LEU A 1 168 ? 37.568 11.400 30.884 1.00 29.11 168 LEU A C 1
ATOM 1292 O O . LEU A 1 168 ? 37.493 10.176 30.841 1.00 29.11 168 LEU A O 1
ATOM 1296 N N . LEU A 1 169 ? 38.702 12.061 30.663 1.00 27.22 169 LEU A N 1
ATOM 1297 C CA . LEU A 1 169 ? 40.011 11.483 30.937 1.00 27.22 169 LEU A CA 1
ATOM 1298 C C . LEU A 1 169 ? 40.090 11.193 32.441 1.00 27.22 169 LEU A C 1
ATOM 1300 O O . LEU A 1 169 ? 40.210 12.115 33.241 1.00 27.22 169 LEU A O 1
ATOM 1304 N N . HIS A 1 170 ? 40.071 9.919 32.820 1.00 27.06 170 HIS A N 1
ATOM 1305 C CA . HIS A 1 170 ? 40.741 9.462 34.033 1.00 27.06 170 HIS A CA 1
ATOM 1306 C C . HIS A 1 170 ? 41.683 8.322 33.660 1.00 27.06 170 HIS A C 1
ATOM 1308 O O . HIS A 1 170 ? 41.307 7.156 33.591 1.00 27.06 170 HIS A O 1
ATOM 1314 N N . LEU A 1 171 ? 42.931 8.705 33.402 1.00 24.69 171 LEU A N 1
ATOM 1315 C CA . LEU A 1 171 ? 44.083 7.835 33.558 1.00 24.69 171 LEU A CA 1
ATOM 1316 C C . LEU A 1 171 ? 44.471 7.889 35.044 1.00 24.69 171 LEU A C 1
ATOM 1318 O O . LEU A 1 171 ? 44.880 8.944 35.523 1.00 24.69 171 LEU A O 1
ATOM 1322 N N . HIS A 1 172 ? 44.378 6.774 35.766 1.00 25.80 172 HIS A N 1
ATOM 1323 C CA . HIS A 1 172 ? 45.310 6.518 36.860 1.00 25.80 172 HIS A CA 1
ATOM 1324 C C . HIS A 1 172 ? 45.551 5.017 37.011 1.00 25.80 172 HIS A C 1
ATOM 1326 O O . HIS A 1 172 ? 44.638 4.230 37.245 1.00 25.80 172 HIS A O 1
ATOM 1332 N N . ALA A 1 173 ? 46.816 4.652 36.836 1.00 24.95 173 ALA A N 1
ATOM 1333 C CA . ALA A 1 173 ? 47.380 3.360 37.167 1.00 24.95 173 ALA A CA 1
ATOM 1334 C C . ALA A 1 173 ? 47.318 3.108 38.685 1.00 24.95 173 ALA A C 1
ATOM 1336 O O . ALA A 1 173 ? 47.460 4.055 39.463 1.00 24.95 173 ALA A O 1
ATOM 1337 N N . ALA A 1 174 ? 47.177 1.841 39.095 1.00 23.41 174 ALA A N 1
ATOM 1338 C CA . ALA A 1 174 ? 48.245 1.074 39.756 1.00 23.41 174 ALA A CA 1
ATOM 1339 C C . ALA A 1 174 ? 47.723 -0.205 40.462 1.00 23.41 174 ALA A C 1
ATOM 1341 O O . ALA A 1 174 ? 46.815 -0.133 41.281 1.00 23.41 174 ALA A O 1
ATOM 1342 N N . LEU A 1 175 ? 48.425 -1.316 40.184 1.00 26.14 175 LEU A N 1
ATOM 1343 C CA . LEU A 1 175 ? 48.793 -2.437 41.075 1.00 26.14 175 LEU A CA 1
ATOM 1344 C C . LEU A 1 175 ? 47.702 -3.392 41.610 1.00 26.14 175 LEU A C 1
ATOM 1346 O O . LEU A 1 175 ? 47.026 -3.098 42.590 1.00 26.14 175 LEU A O 1
ATOM 1350 N N . HIS A 1 176 ? 47.662 -4.615 41.064 1.00 35.41 176 HIS A N 1
ATOM 1351 C CA . HIS A 1 176 ? 48.396 -5.781 41.592 1.00 35.41 176 HIS A CA 1
ATOM 1352 C C . HIS A 1 176 ? 48.594 -6.842 40.503 1.00 35.41 176 HIS A C 1
ATOM 1354 O O . HIS A 1 176 ? 47.704 -6.955 39.632 1.00 35.41 176 HIS A O 1
#